Protein AF-A0AAP6CUG8-F1 (afdb_monomer)

Solvent-accessible surface area (backbone atoms only — not comparable to full-atom values): 5520 Å² total; per-residue (Å²): 142,89,81,86,65,82,85,69,82,72,85,66,82,55,70,43,68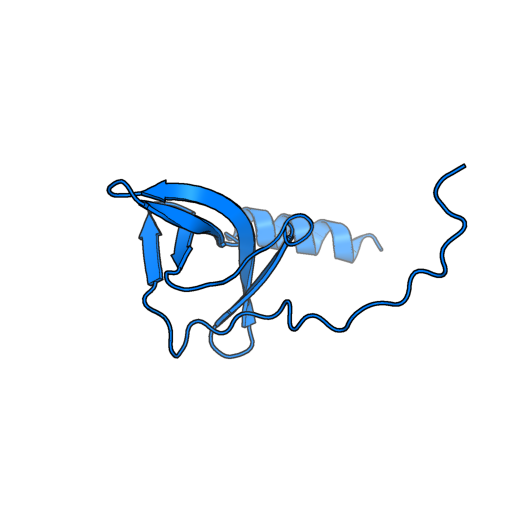,52,90,86,46,65,69,48,81,54,90,65,30,41,33,40,59,96,66,94,77,60,91,86,47,63,65,29,43,32,30,52,95,93,35,78,49,25,31,29,68,49,68,45,80,51,97,90,39,81,34,39,32,21,42,49,65,50,70,67,59,49,52,50,54,50,56,56,58,77,73,109

Sequence (88 aa):
MVLNEDFKPKTLKTLFYVNDKIAELDKENVFVQDISYTQGSSGSPLFYKNKIVGLYRGKKLKKGKLTPFFRLIDLDTYQEIKSVISKL

Organism: NCBI:txid29562

Radius of gyration: 15.28 Å; Cα contacts (8 Å, 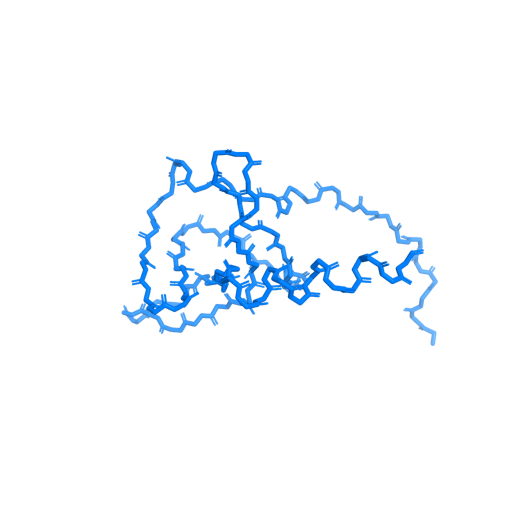|Δi|>4): 118; chains: 1; bounding box: 37×39×38 Å

Structure (mmCIF, N/CA/C/O backbone):
data_AF-A0AAP6CUG8-F1
#
_entry.id   AF-A0AAP6CUG8-F1
#
loop_
_atom_site.group_PDB
_atom_site.id
_atom_site.type_symbol
_atom_site.label_atom_id
_atom_site.label_alt_id
_atom_site.label_comp_id
_atom_site.label_asym_id
_atom_site.label_entity_id
_atom_site.label_seq_id
_atom_site.pdbx_PDB_ins_code
_atom_site.Cartn_x
_atom_site.Cartn_y
_atom_site.Cartn_z
_atom_site.occupancy
_atom_site.B_iso_or_equiv
_atom_site.auth_seq_id
_atom_site.auth_comp_id
_atom_site.auth_asym_id
_atom_site.auth_atom_id
_atom_site.pdbx_PDB_model_num
ATOM 1 N N . MET A 1 1 ? 23.903 -25.406 8.073 1.00 44.62 1 MET A N 1
ATOM 2 C CA . MET A 1 1 ? 22.965 -26.293 7.356 1.00 44.62 1 MET A CA 1
ATOM 3 C C . MET A 1 1 ? 21.539 -25.939 7.771 1.00 44.62 1 MET A C 1
ATOM 5 O O . MET A 1 1 ? 21.124 -26.414 8.810 1.00 44.62 1 MET A O 1
ATOM 9 N N . VAL A 1 2 ? 20.842 -25.072 7.017 1.00 40.62 2 VAL A N 1
ATOM 10 C CA . VAL A 1 2 ? 19.361 -24.911 7.011 1.00 40.62 2 VAL A CA 1
ATOM 11 C C . VAL A 1 2 ? 18.929 -24.345 5.638 1.00 40.62 2 VAL A C 1
ATOM 13 O O . VAL A 1 2 ? 18.286 -23.309 5.542 1.00 40.62 2 VAL A O 1
ATOM 16 N N . LEU A 1 3 ? 19.376 -24.968 4.545 1.00 40.44 3 LEU A N 1
ATOM 17 C CA . LEU A 1 3 ? 18.878 -24.686 3.183 1.00 40.44 3 LEU A CA 1
ATOM 18 C C . LEU A 1 3 ? 18.592 -25.996 2.416 1.00 40.44 3 LEU A C 1
ATOM 20 O O . LEU A 1 3 ? 18.568 -26.008 1.195 1.00 40.44 3 LEU A O 1
ATOM 24 N N . ASN A 1 4 ? 18.380 -27.100 3.147 1.00 46.56 4 ASN A N 1
ATOM 25 C CA . ASN A 1 4 ? 18.128 -28.440 2.596 1.00 46.56 4 ASN A CA 1
ATOM 26 C C . ASN A 1 4 ? 16.643 -28.834 2.589 1.00 46.56 4 ASN A C 1
ATOM 28 O O . ASN A 1 4 ? 16.326 -30.010 2.448 1.00 46.56 4 ASN A O 1
ATOM 32 N N . GLU A 1 5 ? 15.727 -27.885 2.753 1.00 50.06 5 GLU A N 1
ATOM 33 C CA . GLU A 1 5 ? 14.316 -28.166 2.510 1.00 50.06 5 GLU A CA 1
ATOM 34 C C . GLU A 1 5 ? 13.944 -27.537 1.180 1.00 50.06 5 GLU A C 1
ATOM 36 O O . GLU A 1 5 ? 14.109 -26.328 1.002 1.00 50.06 5 GLU A O 1
ATOM 41 N N . ASP A 1 6 ? 13.481 -28.375 0.249 1.00 46.72 6 ASP A N 1
ATOM 42 C CA . ASP A 1 6 ? 12.884 -27.945 -1.008 1.00 46.72 6 ASP A CA 1
AT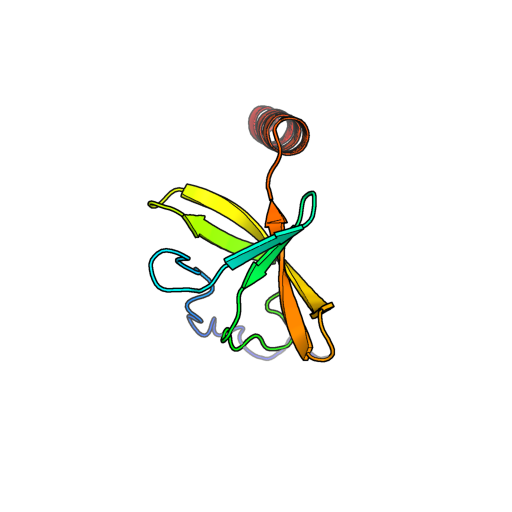OM 43 C C . ASP A 1 6 ? 11.961 -26.763 -0.717 1.00 46.72 6 ASP A C 1
ATOM 45 O O . ASP A 1 6 ? 10.932 -26.914 -0.048 1.00 46.72 6 ASP A O 1
ATOM 49 N N . PHE A 1 7 ? 12.340 -25.572 -1.186 1.00 49.09 7 PHE A N 1
ATOM 50 C CA . PHE A 1 7 ? 11.482 -24.404 -1.111 1.00 49.09 7 PHE A CA 1
ATOM 51 C C . PHE A 1 7 ? 10.242 -24.712 -1.947 1.00 49.09 7 PHE A C 1
ATOM 53 O O . PHE A 1 7 ? 10.230 -24.561 -3.165 1.00 49.09 7 PHE A O 1
ATOM 60 N N . LYS A 1 8 ? 9.198 -25.211 -1.288 1.00 48.22 8 LYS A N 1
ATOM 61 C CA . LYS A 1 8 ? 7.885 -25.420 -1.882 1.00 48.22 8 LYS A CA 1
ATOM 62 C C . LYS A 1 8 ? 7.132 -24.116 -1.686 1.00 48.22 8 LYS A C 1
ATOM 64 O O . LYS A 1 8 ? 6.686 -23.862 -0.562 1.00 48.22 8 LYS A O 1
ATOM 69 N N . PRO A 1 9 ? 7.006 -23.261 -2.718 1.00 42.75 9 PRO A N 1
ATOM 70 C CA . PRO A 1 9 ? 6.253 -22.030 -2.585 1.00 42.75 9 PRO A CA 1
ATOM 71 C C . PRO A 1 9 ? 4.812 -22.405 -2.246 1.00 42.75 9 PRO A C 1
ATOM 73 O O . PRO A 1 9 ? 4.035 -22.816 -3.106 1.00 42.75 9 PRO A O 1
ATOM 76 N N . LYS A 1 10 ? 4.432 -22.268 -0.972 1.00 45.91 10 LYS A N 1
ATOM 77 C CA . LYS A 1 10 ? 3.020 -22.155 -0.629 1.00 45.91 10 LYS A CA 1
ATOM 78 C C . LYS A 1 10 ? 2.548 -20.916 -1.361 1.00 45.91 10 LYS A C 1
ATOM 80 O O . LYS A 1 10 ? 3.040 -19.822 -1.092 1.00 45.91 10 LYS A O 1
ATOM 85 N N . THR A 1 11 ? 1.627 -21.095 -2.298 1.00 39.22 11 THR A N 1
ATOM 86 C CA . THR A 1 11 ? 0.936 -20.010 -2.991 1.00 39.22 11 THR A CA 1
ATOM 87 C C . THR A 1 11 ? 0.051 -19.299 -1.968 1.00 39.22 11 THR A C 1
ATOM 89 O O . THR A 1 11 ? -1.165 -19.458 -1.917 1.00 39.22 11 THR A O 1
ATOM 92 N N . LEU A 1 12 ? 0.677 -18.558 -1.059 1.00 44.28 12 LEU A N 1
ATOM 93 C CA . LEU A 1 12 ? -0.006 -17.587 -0.238 1.00 44.28 12 LEU A CA 1
ATOM 94 C C . LEU A 1 12 ? -0.482 -16.530 -1.223 1.00 44.28 12 LEU A C 1
ATOM 96 O O . LEU A 1 12 ? 0.316 -16.001 -1.995 1.00 44.28 12 LEU A O 1
ATOM 100 N N . LYS A 1 13 ? -1.786 -16.255 -1.241 1.00 47.09 13 LYS A N 1
ATOM 101 C CA . LYS A 1 13 ? -2.329 -15.084 -1.929 1.00 47.09 13 LYS A CA 1
ATOM 102 C C . LYS A 1 13 ? -1.753 -13.844 -1.235 1.00 47.09 13 LYS A C 1
ATOM 104 O O . LYS A 1 13 ? -2.384 -13.267 -0.363 1.00 47.09 13 LYS A O 1
ATOM 109 N N . THR A 1 14 ? -0.529 -13.462 -1.585 1.00 51.78 14 THR A N 1
ATOM 110 C CA . THR A 1 14 ? 0.176 -12.265 -1.101 1.00 51.78 14 THR A CA 1
ATOM 111 C C . THR A 1 14 ? -0.323 -10.992 -1.783 1.00 51.78 14 THR A C 1
ATOM 113 O O . THR A 1 14 ? 0.229 -9.917 -1.572 1.00 51.78 14 THR A O 1
ATOM 116 N N . LEU A 1 15 ? -1.378 -11.104 -2.595 1.00 53.81 15 LEU A N 1
ATOM 117 C CA . LEU A 1 15 ? -2.014 -10.005 -3.306 1.00 53.81 15 LEU A CA 1
ATOM 118 C C . LEU A 1 15 ? -3.231 -9.537 -2.503 1.00 53.81 15 LEU A C 1
ATOM 120 O O . LEU A 1 15 ? -4.161 -10.314 -2.272 1.00 53.81 15 LEU A O 1
ATOM 124 N N . PHE A 1 16 ? -3.231 -8.269 -2.090 1.00 64.00 16 PHE A N 1
ATOM 125 C CA . PHE A 1 16 ? -4.308 -7.698 -1.281 1.00 64.00 16 PHE A CA 1
ATOM 126 C C . PHE A 1 16 ? -5.113 -6.699 -2.077 1.00 64.00 16 PHE A C 1
ATOM 128 O O . PHE A 1 16 ? -4.567 -5.709 -2.547 1.00 64.00 16 PHE A O 1
ATOM 135 N N . TYR A 1 17 ? -6.412 -6.943 -2.177 1.00 60.47 17 TYR A N 1
ATOM 136 C CA . TYR A 1 17 ? -7.350 -6.037 -2.814 1.00 60.47 17 TYR A CA 1
ATOM 137 C C . TYR A 1 17 ? -8.040 -5.224 -1.723 1.00 60.47 17 TYR A C 1
ATOM 139 O O . TYR A 1 17 ? -8.648 -5.786 -0.822 1.00 60.47 17 TYR A O 1
ATOM 147 N N . VAL A 1 18 ? -7.929 -3.900 -1.784 1.00 63.94 18 VAL A N 1
ATOM 148 C CA . VAL A 1 18 ? -8.574 -2.990 -0.813 1.00 63.94 18 VAL A CA 1
ATOM 149 C C . VAL A 1 18 ? -10.033 -2.663 -1.141 1.00 63.94 18 VAL A C 1
ATOM 151 O O . VAL A 1 18 ? -10.657 -1.914 -0.400 1.00 63.94 18 VAL A O 1
ATOM 154 N N . ASN A 1 19 ? -10.603 -3.213 -2.218 1.00 64.00 19 ASN A N 1
ATOM 155 C CA . ASN A 1 19 ? -11.980 -2.899 -2.626 1.00 64.00 19 ASN A CA 1
ATOM 156 C C . ASN A 1 19 ? -13.031 -3.243 -1.554 1.00 64.00 19 ASN A C 1
ATOM 158 O O . ASN A 1 19 ? -14.072 -2.598 -1.516 1.00 64.00 19 ASN A O 1
ATOM 162 N N . ASP A 1 20 ? -12.769 -4.236 -0.704 1.00 66.69 20 ASP A N 1
ATOM 163 C CA . ASP A 1 20 ? -13.673 -4.725 0.342 1.00 66.69 20 ASP A CA 1
ATOM 164 C C . ASP A 1 20 ? -13.154 -4.460 1.769 1.00 66.69 20 ASP A C 1
ATOM 166 O O . ASP A 1 20 ? -13.705 -4.994 2.732 1.00 66.69 20 ASP A O 1
ATOM 170 N N . LYS A 1 21 ? -12.079 -3.674 1.930 1.00 72.56 21 LYS A N 1
ATOM 171 C CA . LYS A 1 21 ? -11.418 -3.459 3.227 1.00 72.56 21 LYS A CA 1
ATOM 172 C C . LYS A 1 21 ? -11.490 -2.009 3.682 1.00 72.56 21 LYS A C 1
ATOM 174 O O . LYS A 1 21 ? -11.364 -1.079 2.890 1.00 72.56 21 LYS A O 1
ATOM 179 N N . ILE A 1 22 ? -11.612 -1.825 4.995 1.00 75.56 22 ILE A N 1
ATOM 180 C CA . ILE A 1 22 ? -11.515 -0.507 5.623 1.00 75.56 22 ILE A CA 1
ATOM 181 C C . ILE A 1 22 ? -10.037 -0.106 5.651 1.00 75.56 22 ILE A C 1
ATOM 183 O O . ILE A 1 22 ? -9.225 -0.699 6.371 1.00 75.56 22 ILE A O 1
ATOM 187 N N . ALA A 1 23 ? -9.700 0.895 4.841 1.00 81.69 23 ALA A N 1
ATOM 188 C CA . ALA A 1 23 ? -8.368 1.466 4.742 1.00 81.69 23 ALA A CA 1
ATOM 189 C C . ALA A 1 23 ? -8.338 2.865 5.372 1.00 81.69 23 ALA A C 1
ATOM 191 O O . ALA A 1 23 ? -9.183 3.709 5.082 1.00 81.69 23 ALA A O 1
ATOM 192 N N . GLU A 1 24 ? -7.341 3.124 6.212 1.00 86.44 24 GLU A N 1
ATOM 193 C CA . GLU A 1 24 ? -7.080 4.443 6.783 1.00 86.44 24 GLU A CA 1
ATOM 194 C C . GLU A 1 24 ? -5.732 4.972 6.286 1.00 86.44 24 GLU A C 1
ATOM 196 O O . GLU A 1 24 ? -4.689 4.360 6.538 1.00 86.44 24 GLU A O 1
ATOM 201 N N . LEU A 1 25 ? -5.742 6.136 5.642 1.00 84.75 25 LEU A N 1
ATOM 202 C CA . LEU A 1 25 ? -4.536 6.835 5.201 1.00 84.75 25 LEU A CA 1
ATOM 203 C C . LEU A 1 25 ? -3.878 7.591 6.361 1.00 84.75 25 LEU A C 1
ATOM 205 O O . LEU A 1 25 ? -4.554 8.187 7.198 1.00 84.75 25 LEU A O 1
ATOM 209 N N . ASP A 1 26 ? -2.552 7.555 6.405 1.00 84.06 26 ASP A N 1
ATOM 210 C CA . ASP A 1 26 ? -1.721 8.375 7.285 1.00 84.06 26 ASP A CA 1
ATOM 211 C C . ASP A 1 26 ? -0.369 8.630 6.606 1.00 84.06 26 ASP A C 1
ATOM 213 O O . ASP A 1 26 ? 0.496 7.748 6.531 1.00 84.06 26 ASP A O 1
ATOM 217 N N . LYS A 1 27 ? -0.207 9.855 6.092 1.00 84.38 27 LYS A N 1
ATOM 218 C CA . LYS A 1 27 ? 0.930 10.273 5.259 1.00 84.38 27 LYS A CA 1
ATOM 219 C C . LYS A 1 27 ? 1.122 9.305 4.082 1.00 84.38 27 LYS A C 1
ATOM 221 O O . LYS A 1 27 ? 0.190 9.051 3.330 1.00 84.38 27 LYS A O 1
ATOM 226 N N . GLU A 1 28 ? 2.316 8.736 3.950 1.00 85.38 28 GLU A N 1
ATOM 227 C CA . GLU A 1 28 ? 2.680 7.746 2.931 1.00 85.38 28 GLU A CA 1
ATOM 228 C C . GLU A 1 28 ? 2.180 6.326 3.244 1.00 85.38 28 GLU A C 1
ATOM 230 O O . GLU A 1 28 ? 2.471 5.391 2.497 1.00 85.38 28 GLU A O 1
ATOM 235 N N . ASN A 1 29 ? 1.480 6.121 4.364 1.00 90.44 29 ASN A N 1
ATOM 236 C CA . ASN A 1 29 ? 1.063 4.797 4.801 1.00 90.44 29 ASN A CA 1
ATOM 237 C C . ASN A 1 29 ? -0.442 4.586 4.642 1.00 90.44 29 ASN A C 1
ATOM 239 O O . ASN A 1 29 ? -1.257 5.434 5.002 1.00 90.44 29 ASN A O 1
ATOM 243 N N . VAL A 1 30 ? -0.809 3.391 4.191 1.00 90.81 30 VAL A N 1
ATOM 244 C CA . VAL A 1 30 ? -2.177 2.879 4.268 1.00 90.81 30 VAL A CA 1
ATOM 245 C C . VAL A 1 30 ? -2.224 1.824 5.353 1.00 90.81 30 VAL A C 1
ATOM 247 O O . VAL A 1 30 ? -1.491 0.839 5.305 1.00 90.81 30 VAL A O 1
ATOM 250 N N . PHE A 1 31 ? -3.105 2.014 6.322 1.00 90.69 31 PHE A N 1
ATOM 251 C CA . PHE A 1 31 ? -3.411 1.022 7.338 1.00 90.69 31 PHE A CA 1
ATOM 252 C C . PHE A 1 31 ? -4.650 0.264 6.909 1.00 90.69 31 PHE A C 1
ATOM 254 O O . PHE A 1 31 ? -5.676 0.886 6.643 1.00 90.69 31 PHE A O 1
ATOM 261 N N . VAL A 1 32 ? -4.568 -1.059 6.847 1.00 87.12 32 VAL A N 1
ATOM 262 C CA . VAL A 1 32 ? -5.708 -1.884 6.442 1.00 87.12 32 VAL A CA 1
ATOM 263 C C . VAL A 1 32 ? -6.077 -2.801 7.589 1.00 87.12 32 VAL A C 1
ATOM 265 O O . VAL A 1 32 ? -5.233 -3.526 8.124 1.00 87.12 32 VAL A O 1
ATOM 268 N N . GLN A 1 33 ? -7.339 -2.725 7.995 1.00 83.12 33 GLN A N 1
ATOM 269 C CA . GLN A 1 33 ? -7.858 -3.545 9.078 1.00 83.12 33 GLN A CA 1
ATOM 270 C C . GLN A 1 33 ? -8.144 -4.973 8.595 1.00 83.12 33 GLN A C 1
ATOM 272 O O . GLN A 1 33 ? -8.329 -5.222 7.405 1.00 83.12 33 GLN A O 1
ATOM 277 N N . ASP A 1 34 ? -8.148 -5.908 9.545 1.00 76.50 34 ASP A N 1
ATOM 278 C CA . ASP A 1 34 ? -8.581 -7.297 9.356 1.00 76.50 34 ASP A CA 1
ATOM 279 C C . ASP A 1 34 ? -7.835 -8.063 8.252 1.00 76.50 34 ASP A C 1
ATOM 281 O O . ASP A 1 34 ? -8.393 -8.896 7.538 1.00 76.50 34 ASP A O 1
ATOM 285 N N . ILE A 1 35 ? -6.525 -7.807 8.153 1.00 76.12 35 ILE A N 1
ATOM 286 C CA . ILE A 1 35 ? -5.603 -8.606 7.346 1.00 76.12 35 ILE A CA 1
ATOM 287 C C . ILE A 1 35 ? -4.713 -9.477 8.239 1.00 76.12 35 ILE A C 1
ATOM 289 O O . ILE A 1 35 ? -3.93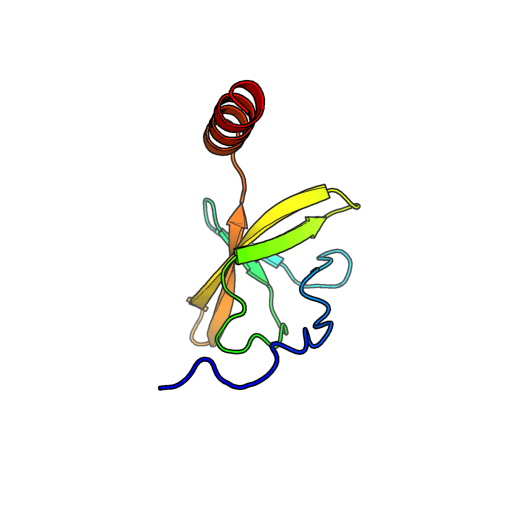8 -8.984 9.067 1.00 76.12 35 ILE A O 1
ATOM 293 N N . SER A 1 36 ? -4.766 -10.788 8.007 1.00 72.00 36 SER A N 1
ATOM 294 C CA . SER A 1 36 ? -3.883 -11.766 8.643 1.00 72.00 36 SER A CA 1
ATOM 295 C C . SER A 1 36 ? -2.531 -11.825 7.936 1.00 72.00 36 SER A C 1
ATOM 297 O O . SER A 1 36 ? -2.365 -12.533 6.948 1.00 72.00 36 SER A O 1
ATOM 299 N N . TYR A 1 37 ? -1.549 -11.102 8.476 1.00 73.81 37 TYR A N 1
ATOM 300 C CA . TYR A 1 37 ? -0.147 -11.224 8.073 1.00 73.81 37 TYR A CA 1
ATOM 301 C C . TYR A 1 37 ? 0.690 -11.995 9.086 1.00 73.81 37 TYR A C 1
ATOM 303 O O . TYR A 1 37 ? 0.651 -11.705 10.291 1.00 73.81 37 TYR A O 1
ATOM 311 N N . THR A 1 38 ? 1.508 -12.901 8.557 1.00 73.81 38 THR A N 1
ATOM 312 C CA . THR A 1 38 ? 2.539 -13.655 9.274 1.00 73.81 38 THR A CA 1
ATOM 313 C C . THR A 1 38 ? 3.926 -13.069 9.008 1.00 73.81 38 THR A C 1
ATOM 315 O O . THR A 1 38 ? 4.112 -12.241 8.106 1.00 73.81 38 THR A O 1
ATOM 318 N N . GLN A 1 39 ? 4.925 -13.510 9.777 1.00 77.06 39 GLN A N 1
ATOM 319 C CA . GLN A 1 39 ? 6.326 -13.272 9.422 1.00 77.06 39 GLN A CA 1
ATOM 320 C C . GLN A 1 39 ? 6.608 -13.749 7.987 1.00 77.06 39 GLN A C 1
ATOM 322 O O . GLN A 1 39 ? 5.986 -14.697 7.508 1.00 77.06 39 GLN A O 1
ATOM 327 N N . GLY A 1 40 ? 7.499 -13.038 7.294 1.00 82.44 40 GLY A N 1
ATOM 328 C CA . GLY A 1 40 ? 7.817 -13.273 5.881 1.00 82.44 40 GLY A CA 1
ATOM 329 C C . GLY A 1 40 ? 6.926 -12.531 4.882 1.00 82.44 40 GLY A C 1
ATOM 330 O O . GLY A 1 40 ? 7.254 -12.481 3.706 1.00 82.44 40 GLY A O 1
ATOM 331 N N . SER A 1 41 ? 5.839 -11.891 5.324 1.00 85.31 41 SER A N 1
ATOM 332 C CA . SER A 1 41 ? 4.936 -11.192 4.396 1.00 85.31 41 SER A CA 1
ATOM 333 C C . SER A 1 41 ? 5.455 -9.828 3.917 1.00 85.31 41 SER A C 1
ATOM 335 O O . SER A 1 41 ? 4.876 -9.246 3.000 1.00 85.31 41 SER A O 1
ATOM 337 N N . SER A 1 42 ? 6.496 -9.272 4.548 1.00 88.75 42 SER A N 1
ATOM 338 C CA . SER A 1 42 ? 7.085 -7.971 4.189 1.00 88.75 42 SER A CA 1
ATOM 339 C C . SER A 1 42 ? 7.455 -7.909 2.706 1.00 88.75 42 SER A C 1
ATOM 341 O O . SER A 1 42 ? 8.057 -8.838 2.182 1.00 88.75 42 SER A O 1
ATOM 343 N N . GLY A 1 43 ? 7.088 -6.817 2.032 1.00 89.50 43 GLY A N 1
ATOM 344 C CA . GLY A 1 43 ? 7.247 -6.663 0.581 1.00 89.50 43 GLY A CA 1
ATOM 345 C C . GLY A 1 43 ? 6.049 -7.141 -0.246 1.00 89.50 43 GLY A C 1
ATOM 346 O O . GLY A 1 43 ? 6.032 -6.925 -1.453 1.00 89.50 43 GLY A O 1
ATOM 347 N N . S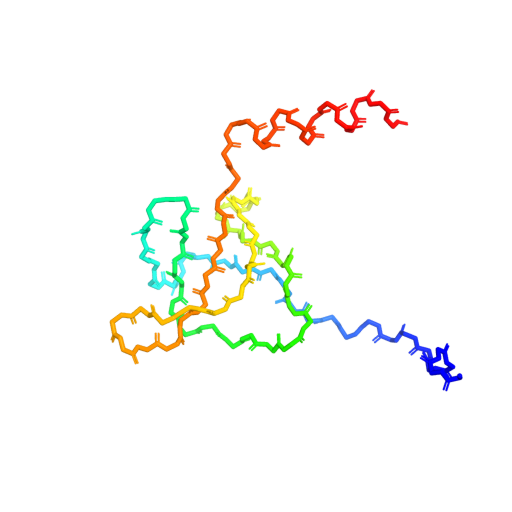ER A 1 44 ? 5.022 -7.730 0.379 1.00 90.25 44 SER A N 1
ATOM 348 C CA . SER A 1 44 ? 3.796 -8.114 -0.332 1.00 90.25 44 SER A CA 1
ATOM 349 C C . SER A 1 44 ? 3.116 -6.899 -0.983 1.00 90.25 44 SER A C 1
ATOM 351 O O . SER A 1 44 ? 2.961 -5.868 -0.322 1.00 90.25 44 SER A O 1
ATOM 353 N N . PRO A 1 45 ? 2.677 -7.000 -2.245 1.00 90.12 45 PRO A N 1
ATOM 354 C CA . PRO A 1 45 ? 2.025 -5.905 -2.957 1.00 90.12 45 PRO A CA 1
ATOM 355 C C . PRO A 1 45 ? 0.608 -5.598 -2.446 1.00 90.12 45 PRO A C 1
ATOM 357 O O . PRO A 1 45 ? -0.210 -6.488 -2.195 1.00 90.12 45 PRO A O 1
ATOM 360 N N . LEU A 1 46 ? 0.301 -4.304 -2.375 1.00 88.62 46 LEU A N 1
ATOM 361 C CA . LEU A 1 46 ? -1.048 -3.769 -2.214 1.00 88.62 46 LEU A CA 1
ATOM 362 C C . LEU A 1 46 ? -1.656 -3.486 -3.587 1.00 88.62 46 LEU A C 1
ATOM 364 O O . LEU A 1 46 ? -1.113 -2.673 -4.336 1.00 88.62 46 LEU A O 1
ATOM 368 N N . PHE A 1 47 ? -2.799 -4.097 -3.890 1.00 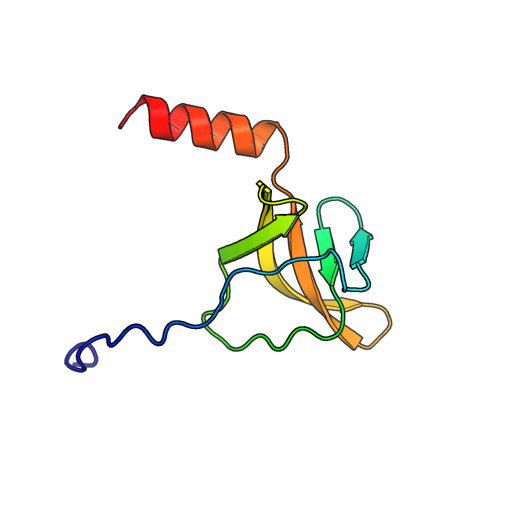85.81 47 PHE A N 1
ATOM 369 C CA . PHE A 1 47 ? -3.549 -3.873 -5.120 1.00 85.81 47 PHE A CA 1
ATOM 370 C C . PHE A 1 47 ? -4.775 -2.991 -4.902 1.00 85.81 47 PHE A C 1
ATOM 372 O O . PHE A 1 47 ? -5.614 -3.229 -4.032 1.00 85.81 47 PHE A O 1
ATOM 379 N N . TYR A 1 48 ? -4.939 -2.024 -5.797 1.00 80.75 48 TYR A N 1
ATOM 380 C CA . TYR A 1 48 ? -6.170 -1.264 -5.962 1.00 80.75 48 TYR A CA 1
ATOM 381 C C . TYR A 1 48 ? -6.535 -1.229 -7.445 1.00 80.75 48 TYR A C 1
ATOM 383 O O . TYR A 1 48 ? -5.717 -0.828 -8.271 1.00 80.75 48 TYR A O 1
ATOM 391 N N . LYS A 1 49 ? -7.747 -1.679 -7.800 1.00 80.50 49 LYS A N 1
ATOM 392 C CA . LYS A 1 49 ? -8.226 -1.746 -9.1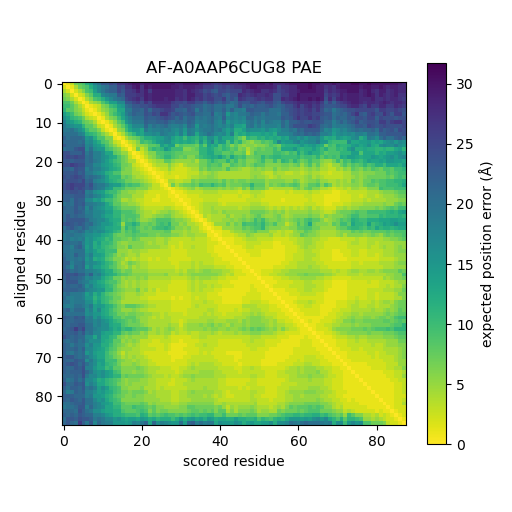99 1.00 80.50 49 LYS A CA 1
ATOM 393 C C . LYS A 1 49 ? -7.189 -2.355 -10.169 1.00 80.50 49 LYS A C 1
ATOM 395 O O . LYS A 1 49 ? -6.877 -1.767 -11.200 1.00 80.50 49 LYS A O 1
ATOM 400 N N . ASN A 1 50 ? -6.632 -3.517 -9.814 1.00 78.12 50 ASN A N 1
ATOM 401 C CA . ASN A 1 50 ? -5.593 -4.240 -10.573 1.00 78.12 50 ASN A CA 1
ATOM 402 C C . ASN A 1 50 ? -4.246 -3.512 -10.747 1.00 78.12 50 ASN A C 1
ATOM 404 O O . ASN A 1 50 ? -3.419 -3.948 -11.544 1.00 78.12 50 ASN A O 1
ATOM 408 N N . LYS A 1 51 ? -3.981 -2.442 -9.993 1.00 81.88 51 LYS A N 1
ATOM 409 C CA . LYS A 1 51 ? -2.677 -1.766 -9.962 1.00 81.88 51 LYS A CA 1
ATOM 410 C C . LYS A 1 51 ? -1.998 -1.986 -8.620 1.00 81.88 51 LYS A C 1
ATOM 412 O O . LYS A 1 51 ? -2.665 -1.918 -7.589 1.00 81.88 51 LYS A O 1
ATOM 417 N N . ILE A 1 52 ? -0.683 -2.203 -8.632 1.00 89.50 52 ILE A N 1
ATOM 418 C CA . ILE A 1 52 ? 0.126 -2.175 -7.410 1.00 89.50 52 ILE A CA 1
ATOM 419 C C . ILE A 1 52 ? 0.277 -0.714 -6.997 1.00 89.50 52 ILE A C 1
ATOM 421 O O . ILE A 1 52 ? 0.769 0.102 -7.772 1.00 89.50 52 ILE A O 1
ATOM 425 N N . VAL A 1 53 ? -0.172 -0.390 -5.791 1.00 89.19 53 VAL A N 1
ATOM 426 C CA . VAL A 1 53 ? -0.158 0.980 -5.254 1.00 89.19 53 VAL A CA 1
ATOM 427 C C . VAL A 1 53 ? 0.705 1.115 -4.004 1.00 89.19 53 VAL A C 1
ATOM 429 O O . VAL A 1 53 ? 0.947 2.225 -3.543 1.00 89.19 53 VAL A O 1
ATOM 432 N N . GLY A 1 54 ? 1.185 0.006 -3.445 1.00 92.00 54 GLY A N 1
ATOM 433 C CA . GLY A 1 54 ? 1.990 0.014 -2.232 1.00 92.00 54 GLY A CA 1
ATOM 434 C C . GLY A 1 54 ? 2.600 -1.340 -1.908 1.00 92.00 54 GLY A C 1
ATOM 435 O O . GLY A 1 54 ? 2.315 -2.341 -2.566 1.00 92.00 54 GLY A O 1
ATOM 436 N N . LEU A 1 55 ? 3.424 -1.365 -0.866 1.00 92.81 55 LEU A N 1
ATOM 437 C CA . LEU A 1 55 ? 4.105 -2.559 -0.370 1.00 92.81 55 LEU A CA 1
ATOM 438 C C . LEU A 1 55 ? 3.892 -2.698 1.135 1.00 92.81 55 LEU A C 1
ATOM 440 O O . LEU A 1 55 ? 4.042 -1.733 1.888 1.00 92.81 55 LEU A O 1
ATOM 444 N N . TYR A 1 56 ? 3.570 -3.906 1.587 1.00 92.31 56 TYR A N 1
ATOM 445 C CA . TYR A 1 56 ? 3.406 -4.215 3.001 1.00 92.31 56 TYR A CA 1
ATOM 446 C C . TYR A 1 56 ? 4.738 -4.058 3.737 1.00 92.31 56 TYR A C 1
ATOM 448 O O . TYR A 1 56 ? 5.760 -4.619 3.334 1.00 92.31 56 TYR A O 1
ATOM 456 N N . ARG A 1 57 ? 4.728 -3.304 4.840 1.00 92.31 57 ARG A N 1
ATOM 457 C CA . ARG A 1 57 ? 5.932 -3.014 5.636 1.00 92.31 57 ARG A CA 1
ATOM 458 C C . ARG A 1 57 ? 5.951 -3.729 6.980 1.00 92.31 57 ARG A C 1
ATOM 460 O O . ARG A 1 57 ? 7.026 -3.919 7.540 1.00 92.31 57 ARG A O 1
ATOM 467 N N . GLY A 1 58 ? 4.789 -4.095 7.510 1.00 91.75 58 GLY A N 1
ATOM 468 C CA . GLY A 1 58 ? 4.677 -4.701 8.830 1.00 91.75 58 GLY A CA 1
ATOM 469 C C . GLY A 1 58 ? 3.409 -4.268 9.554 1.00 91.75 58 GLY A C 1
ATOM 470 O O . GLY A 1 58 ? 2.422 -3.864 8.941 1.00 91.75 58 GLY A O 1
ATOM 471 N N . LYS A 1 59 ? 3.452 -4.319 10.885 1.00 91.06 59 LYS A N 1
ATOM 472 C CA . LYS A 1 59 ? 2.370 -3.843 11.751 1.00 91.06 59 LYS A CA 1
ATOM 473 C C . LYS A 1 59 ? 2.883 -2.697 12.622 1.00 91.06 59 LYS A C 1
ATOM 475 O O . LYS A 1 59 ? 4.028 -2.726 13.064 1.00 91.06 59 LYS A O 1
ATOM 480 N N . LYS A 1 60 ? 2.043 -1.693 12.864 1.00 90.62 60 LYS A N 1
ATOM 481 C CA . LYS A 1 60 ? 2.313 -0.566 13.771 1.00 90.62 60 LYS A CA 1
ATOM 482 C C . LYS A 1 60 ? 1.130 -0.381 14.713 1.00 90.62 60 LYS A C 1
ATOM 484 O O . LYS A 1 60 ? -0.004 -0.688 14.349 1.00 90.62 60 LYS A O 1
ATOM 489 N N . LEU A 1 61 ? 1.387 0.117 15.919 1.00 89.25 61 LEU A N 1
ATOM 490 C CA . LEU A 1 61 ? 0.319 0.525 16.828 1.00 89.25 61 LEU A CA 1
ATOM 491 C C . LEU A 1 61 ? -0.419 1.726 16.228 1.00 89.25 61 LEU A C 1
ATOM 493 O O . LEU A 1 61 ? 0.182 2.773 15.997 1.00 89.25 61 LEU A O 1
ATOM 497 N N . LYS A 1 62 ? -1.720 1.568 15.984 1.00 86.38 62 LYS A N 1
ATOM 498 C CA . LYS A 1 62 ? -2.625 2.638 15.559 1.00 86.38 62 LYS A CA 1
ATOM 499 C C . LYS A 1 62 ? -3.899 2.543 16.391 1.00 86.38 62 LYS A C 1
ATOM 501 O O . LYS A 1 62 ? -4.519 1.484 16.432 1.00 86.38 62 LYS A O 1
ATOM 506 N N . LYS A 1 63 ? -4.254 3.623 17.099 1.00 87.00 63 LYS A N 1
ATOM 507 C CA . LYS A 1 63 ? -5.417 3.677 18.014 1.00 87.00 63 LYS A CA 1
ATOM 508 C C . LYS A 1 63 ? -5.455 2.501 19.016 1.00 87.00 63 LYS A C 1
ATOM 510 O O . LYS A 1 63 ? -6.494 1.892 19.232 1.00 87.00 63 LYS A O 1
ATOM 515 N N . GLY A 1 64 ? -4.300 2.124 19.571 1.00 87.06 64 GLY A N 1
ATOM 516 C CA . GLY A 1 64 ? -4.186 1.013 20.530 1.00 87.06 64 GLY A CA 1
ATOM 517 C C . GLY A 1 64 ? -4.239 -0.401 19.929 1.00 87.06 64 GLY A C 1
ATOM 518 O O . GLY A 1 64 ? -4.029 -1.365 20.658 1.00 87.06 64 GLY A O 1
ATOM 519 N N . LYS A 1 65 ? -4.451 -0.556 18.613 1.00 88.56 65 LYS A N 1
ATOM 520 C CA . LYS A 1 65 ? -4.453 -1.856 17.920 1.00 88.56 65 LYS A CA 1
ATOM 521 C C . LYS A 1 65 ? -3.216 -2.002 17.036 1.00 88.56 65 LYS A C 1
ATOM 523 O O . LYS A 1 65 ? -2.860 -1.100 16.272 1.00 88.56 65 LYS A O 1
ATOM 528 N N . LEU A 1 66 ? -2.561 -3.160 17.109 1.00 89.12 66 LEU A N 1
ATOM 529 C CA . LEU A 1 66 ? -1.467 -3.508 16.204 1.00 89.12 66 LEU A CA 1
ATOM 530 C C . LEU A 1 66 ? -2.042 -3.749 14.798 1.00 89.12 66 LEU A C 1
ATOM 532 O O . LEU A 1 66 ? -2.694 -4.763 14.551 1.00 89.12 66 LEU A O 1
ATOM 536 N N . THR A 1 67 ? -1.826 -2.805 13.886 1.00 90.50 67 THR A N 1
ATOM 537 C CA . THR A 1 67 ? -2.517 -2.754 12.592 1.00 90.50 67 THR A CA 1
ATOM 538 C C . THR A 1 67 ? -1.522 -2.915 11.439 1.00 90.50 67 THR A C 1
ATOM 540 O O . THR A 1 67 ? -0.485 -2.241 11.443 1.00 90.50 67 THR A O 1
ATOM 543 N N . PRO A 1 68 ? -1.798 -3.796 10.458 1.00 90.88 68 PRO A N 1
ATOM 544 C CA . PRO A 1 68 ? -1.038 -3.882 9.214 1.00 90.88 68 PRO A CA 1
ATOM 545 C C . PRO A 1 68 ? -0.950 -2.542 8.491 1.00 90.88 68 PRO A C 1
ATOM 547 O O . PRO A 1 68 ? -1.954 -1.838 8.365 1.00 90.88 68 PRO A O 1
ATOM 550 N N . PHE A 1 69 ? 0.235 -2.210 7.983 1.00 92.75 69 PHE A N 1
ATOM 551 C CA . PHE A 1 69 ? 0.422 -1.012 7.177 1.00 92.75 69 PHE A CA 1
ATOM 552 C C . PHE A 1 69 ? 1.283 -1.265 5.939 1.00 92.75 69 PHE A C 1
ATOM 5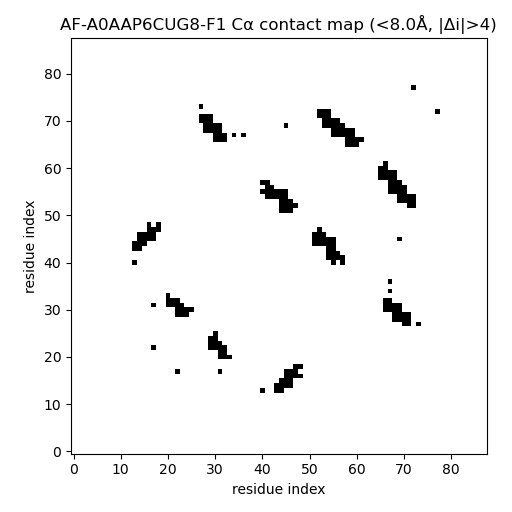54 O O . PHE A 1 69 ? 2.197 -2.098 5.919 1.00 92.75 69 PHE A O 1
ATOM 561 N N . PHE A 1 70 ? 0.972 -0.499 4.905 1.00 93.06 70 PHE A N 1
ATOM 562 C CA . PHE A 1 70 ? 1.611 -0.513 3.602 1.00 93.06 70 PHE A CA 1
ATOM 563 C C . PHE A 1 70 ? 2.198 0.863 3.338 1.00 93.06 70 PHE A C 1
ATOM 565 O O . PHE A 1 70 ? 1.550 1.856 3.655 1.00 93.06 70 PHE A O 1
ATOM 572 N N . ARG A 1 71 ? 3.385 0.927 2.733 1.00 93.81 71 ARG A N 1
ATOM 573 C CA . ARG A 1 71 ? 3.915 2.176 2.179 1.00 93.81 71 ARG A CA 1
ATOM 574 C C . ARG A 1 71 ? 3.416 2.314 0.748 1.00 93.81 71 ARG A C 1
ATOM 576 O O . ARG A 1 71 ? 3.571 1.370 -0.028 1.00 93.81 71 ARG A O 1
ATOM 583 N N . LEU A 1 72 ? 2.807 3.445 0.423 1.00 92.44 72 LEU A N 1
ATOM 584 C CA . LEU A 1 72 ? 2.399 3.756 -0.942 1.00 92.44 72 LEU A CA 1
ATOM 585 C C . LEU A 1 72 ? 3.625 3.970 -1.830 1.00 92.44 72 LEU A C 1
ATOM 587 O O . LEU A 1 72 ? 4.659 4.445 -1.368 1.00 92.44 72 LEU A O 1
ATOM 591 N N . ILE A 1 73 ? 3.497 3.602 -3.101 1.00 93.00 73 ILE A N 1
ATOM 592 C CA . ILE A 1 73 ? 4.491 3.940 -4.119 1.00 93.00 73 ILE A CA 1
ATOM 593 C C . ILE A 1 73 ? 4.192 5.371 -4.562 1.00 93.00 73 ILE A C 1
ATOM 595 O O . ILE A 1 73 ? 3.181 5.618 -5.222 1.00 93.00 73 ILE A O 1
ATOM 599 N N . ASP A 1 74 ? 5.044 6.305 -4.157 1.00 90.31 74 ASP A N 1
ATOM 600 C CA . ASP A 1 74 ? 5.001 7.690 -4.620 1.00 90.31 74 ASP A CA 1
ATOM 601 C C . ASP A 1 74 ? 5.669 7.850 -5.998 1.00 90.31 74 ASP A C 1
ATOM 603 O O . ASP A 1 74 ? 6.156 6.890 -6.607 1.00 90.31 74 ASP A O 1
ATOM 607 N N . LEU A 1 75 ? 5.631 9.077 -6.525 1.00 90.62 75 LEU A N 1
ATOM 608 C CA . LEU A 1 75 ? 6.184 9.384 -7.840 1.00 90.62 75 LEU A CA 1
ATOM 609 C C . LEU A 1 75 ? 7.697 9.151 -7.883 1.00 90.62 75 LEU A C 1
ATOM 611 O O . LEU A 1 75 ? 8.175 8.560 -8.847 1.00 90.62 75 LEU A O 1
ATOM 615 N N . ASP A 1 76 ? 8.426 9.563 -6.849 1.00 92.56 76 ASP A N 1
ATOM 616 C CA . ASP A 1 76 ? 9.885 9.446 -6.796 1.00 92.56 76 ASP A CA 1
ATOM 617 C C . ASP A 1 76 ? 10.311 7.973 -6.789 1.00 92.56 76 ASP A C 1
ATOM 619 O O . ASP A 1 76 ? 11.077 7.544 -7.653 1.00 92.56 76 ASP A O 1
ATOM 623 N N . THR A 1 77 ? 9.698 7.158 -5.924 1.00 91.75 77 THR A N 1
ATOM 624 C CA . THR A 1 77 ? 9.898 5.701 -5.882 1.00 91.75 77 THR A CA 1
ATOM 625 C C . THR A 1 77 ? 9.572 5.063 -7.234 1.00 91.75 77 THR A C 1
ATOM 627 O O . THR A 1 77 ? 10.290 4.184 -7.711 1.00 91.75 77 THR A O 1
ATOM 630 N N . TYR A 1 78 ? 8.491 5.492 -7.890 1.00 91.75 78 TYR A N 1
ATOM 631 C CA . TYR A 1 78 ? 8.126 4.980 -9.210 1.00 91.75 78 TYR A CA 1
ATOM 632 C C . TYR A 1 78 ? 9.170 5.318 -10.286 1.00 91.75 78 TYR A C 1
ATOM 634 O O . TYR A 1 78 ? 9.491 4.461 -11.116 1.00 91.75 78 TYR A O 1
ATOM 642 N N . GLN A 1 79 ? 9.713 6.539 -10.280 1.00 93.62 79 GLN A N 1
ATOM 643 C CA . GLN A 1 79 ? 10.770 6.932 -11.215 1.00 93.62 79 GLN A CA 1
ATOM 644 C C . GLN A 1 79 ? 12.071 6.171 -10.954 1.00 93.62 79 GLN A C 1
ATOM 646 O O . GLN A 1 79 ? 12.720 5.733 -11.905 1.00 93.62 79 GLN A O 1
ATOM 651 N N . GLU A 1 80 ? 12.425 5.936 -9.690 1.00 93.12 80 GLU A N 1
ATOM 652 C CA . GLU A 1 80 ? 13.569 5.097 -9.327 1.00 93.12 80 GLU A CA 1
ATOM 653 C C . GLU A 1 80 ? 13.408 3.665 -9.849 1.00 93.12 80 GLU A C 1
ATOM 655 O O . GLU A 1 80 ? 14.312 3.149 -10.509 1.00 93.12 80 GLU A O 1
ATOM 660 N N . ILE A 1 81 ? 12.238 3.044 -9.643 1.00 91.00 81 ILE A N 1
ATOM 661 C CA . ILE A 1 81 ? 11.937 1.701 -10.167 1.00 91.00 81 ILE A CA 1
ATOM 662 C C . ILE A 1 81 ? 12.115 1.666 -11.691 1.00 91.00 81 ILE A C 1
ATOM 664 O O . ILE A 1 81 ? 12.769 0.763 -12.217 1.00 91.00 81 ILE A O 1
ATOM 668 N N . LYS A 1 82 ? 11.578 2.659 -12.413 1.00 92.75 82 LYS A N 1
ATOM 669 C CA . LYS A 1 82 ? 11.751 2.767 -13.871 1.00 92.75 82 LYS A CA 1
ATOM 670 C C . LYS A 1 82 ? 13.211 2.904 -14.283 1.00 92.75 82 LYS A C 1
ATOM 672 O O . LYS A 1 82 ? 13.632 2.242 -15.228 1.00 92.75 82 LYS A O 1
ATOM 677 N N . SER A 1 83 ? 13.970 3.742 -13.581 1.00 93.19 83 SER A N 1
ATOM 678 C CA . SER A 1 83 ? 15.394 3.957 -13.841 1.00 93.19 83 SER A CA 1
ATOM 679 C C . SER A 1 83 ? 16.187 2.659 -13.694 1.00 93.19 83 SER A C 1
ATOM 681 O O . SER A 1 83 ? 17.005 2.343 -14.555 1.00 93.19 83 SER A O 1
ATOM 683 N N . VAL A 1 84 ? 15.903 1.861 -12.660 1.00 93.06 84 VAL A N 1
ATOM 684 C CA . VAL A 1 84 ? 16.542 0.551 -12.460 1.00 93.06 84 VAL A CA 1
ATOM 685 C C . VAL A 1 84 ? 16.184 -0.420 -13.583 1.00 93.06 84 VAL A C 1
ATOM 687 O 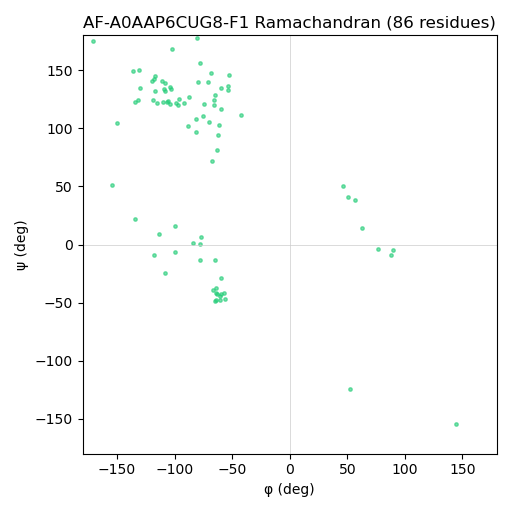O . VAL A 1 84 ? 17.082 -1.021 -14.159 1.00 93.06 84 VAL A O 1
ATOM 690 N N . ILE A 1 85 ? 14.900 -0.538 -13.938 1.00 89.56 85 ILE A N 1
ATOM 691 C CA . ILE A 1 85 ? 14.455 -1.460 -14.996 1.00 89.56 85 ILE A CA 1
ATOM 692 C C . ILE A 1 85 ? 15.030 -1.070 -16.359 1.00 89.56 85 ILE A C 1
ATOM 694 O O . ILE A 1 85 ? 15.403 -1.947 -17.121 1.00 89.56 85 ILE A O 1
ATOM 698 N N . SER A 1 86 ? 15.154 0.224 -16.665 1.00 83.94 86 SER A N 1
ATOM 699 C CA . SER A 1 86 ? 15.731 0.683 -17.939 1.00 83.94 86 SER A CA 1
ATOM 700 C C . SER A 1 86 ? 17.213 0.333 -18.130 1.00 83.94 86 SER A C 1
ATOM 702 O O . SER A 1 86 ? 17.735 0.478 -19.231 1.00 83.94 86 SER A O 1
ATOM 704 N N . LYS A 1 87 ? 17.893 -0.086 -17.056 1.00 81.44 87 LYS A N 1
ATOM 705 C CA . LYS A 1 87 ? 19.303 -0.495 -17.052 1.00 81.44 87 LYS A CA 1
ATOM 706 C C . LYS A 1 87 ? 19.488 -2.018 -17.087 1.00 81.44 87 LYS A C 1
ATOM 708 O O . LYS A 1 87 ? 20.635 -2.457 -17.142 1.00 81.44 87 LYS A O 1
ATOM 713 N N . LEU A 1 88 ? 18.400 -2.786 -16.983 1.00 64.56 88 LEU A N 1
ATOM 714 C CA . LEU A 1 88 ? 18.376 -4.247 -17.113 1.00 64.56 88 LEU A CA 1
ATOM 715 C C . LEU A 1 88 ? 18.141 -4.636 -18.574 1.00 64.56 88 LEU A C 1
ATOM 717 O O . LEU A 1 88 ? 18.774 -5.624 -19.000 1.00 64.56 88 LEU A O 1
#

Foldseek 3Di:
DPPPDPPDPPPDVLEAECPPWDWDDDPQKIWTPDDDDDPPSFQRFYDYPNDGFWTWHAFDQDPNDGTTMTGGCDPVNVVVVVVVVVVD

Nearest PDB structures (foldseek):
  3h7o-assembly2_B  TM=7.011E-01  e=7.051E-02  Sarcoptes scabiei
  2as9-assembly1_A  TM=7.489E-01  e=1.172E+00  Staphylococcus aureus
  8fef-assembly1_E  TM=6.694E-01  e=1.332E+00  Mycolicibacterium smegmatis MC2 155
  6v0g-assembly1_A  TM=5.327E-01  e=7.032E-01  Escherichia coli K-12
  6zy3-assembly1_J  TM=4.826E-01  e=1.954E+00  Escherichia coli B185

Mean predicted aligned error: 9.17 Å

pLDDT: mean 78.49, std 16.7, range [39.22, 93.81]

Secondary structure (DSSP, 8-state):
----S----------EEGGGS-EEEETTEEEESS----TT-TTPEEEETTEEEEEEEEEEEETTEEEEEEEE--HHHHHHHHHHHTT-

InterPro domains:
  IPR001850 Non-structural protein NS3, peptidase S7, flavivirus [PF00949] (30-60)
  IPR009003 Peptidase S1, PA clan [SSF50494] (15-56)